Protein AF-G2GXQ7-F1 (afdb_monomer_lite)

Structure (mmCIF, N/CA/C/O backbone):
data_AF-G2GXQ7-F1
#
_entry.id   AF-G2GXQ7-F1
#
loop_
_atom_site.group_PDB
_atom_site.id
_atom_site.type_symbol
_atom_site.label_atom_id
_atom_site.label_alt_id
_atom_site.label_comp_id
_atom_site.label_asym_id
_atom_site.label_entity_id
_atom_site.label_seq_id
_atom_site.pdbx_PDB_ins_code
_atom_site.Cartn_x
_atom_site.Cartn_y
_atom_site.Cartn_z
_atom_site.occupancy
_atom_site.B_iso_or_equiv
_atom_site.auth_seq_id
_atom_site.auth_comp_id
_atom_site.auth_asym_id
_atom_site.auth_atom_id
_atom_site.pdbx_PDB_model_num
ATOM 1 N N . MET A 1 1 ? 20.363 9.177 -23.641 1.00 34.88 1 MET A N 1
ATOM 2 C CA . MET A 1 1 ? 19.001 8.606 -23.670 1.00 34.88 1 MET A CA 1
ATOM 3 C C . MET A 1 1 ? 19.037 7.354 -22.801 1.00 34.88 1 MET A C 1
ATOM 5 O O . MET A 1 1 ? 19.581 6.351 -23.237 1.00 34.88 1 MET A O 1
ATOM 9 N N . ALA A 1 2 ? 18.663 7.459 -21.521 1.00 39.91 2 ALA A N 1
ATOM 10 C CA . ALA A 1 2 ? 18.785 6.346 -20.575 1.00 39.91 2 ALA A CA 1
ATOM 11 C C . ALA A 1 2 ? 17.747 5.268 -20.914 1.00 39.91 2 ALA A C 1
ATOM 13 O O . ALA A 1 2 ? 16.563 5.570 -21.059 1.00 39.91 2 ALA A O 1
ATOM 14 N N . ALA A 1 3 ? 18.196 4.027 -21.085 1.00 41.50 3 ALA A N 1
ATOM 15 C CA . ALA A 1 3 ? 17.316 2.890 -21.295 1.00 41.50 3 ALA A CA 1
ATOM 16 C C . ALA A 1 3 ? 16.550 2.607 -19.993 1.00 41.50 3 ALA A C 1
ATOM 18 O O . ALA A 1 3 ? 17.129 2.121 -19.024 1.00 41.50 3 ALA A O 1
ATOM 19 N N . PHE A 1 4 ? 15.254 2.924 -19.963 1.00 52.00 4 PHE A N 1
ATOM 20 C CA . PHE A 1 4 ? 14.351 2.535 -18.880 1.00 52.00 4 PHE A CA 1
ATOM 21 C C . PHE A 1 4 ? 14.084 1.028 -18.960 1.00 52.00 4 PHE A C 1
ATOM 23 O O . PHE A 1 4 ? 13.076 0.586 -19.508 1.00 52.00 4 PHE A O 1
ATOM 30 N N . ASN A 1 5 ? 15.000 0.225 -18.425 1.00 53.06 5 ASN A N 1
ATOM 31 C CA . ASN A 1 5 ? 14.749 -1.188 -18.168 1.00 53.06 5 ASN A CA 1
ATOM 32 C C . ASN A 1 5 ? 13.869 -1.278 -16.912 1.00 53.06 5 ASN A C 1
ATOM 34 O O . ASN A 1 5 ? 14.374 -1.425 -15.802 1.00 53.06 5 ASN A O 1
ATOM 38 N N . HIS A 1 6 ? 12.551 -1.114 -17.064 1.00 58.22 6 HIS A N 1
ATOM 39 C CA . HIS A 1 6 ? 11.623 -1.315 -15.952 1.00 58.22 6 HIS A CA 1
ATOM 40 C C . HIS A 1 6 ? 11.593 -2.805 -15.594 1.00 58.22 6 HIS A C 1
ATOM 42 O O . HIS A 1 6 ? 10.844 -3.591 -16.176 1.00 58.22 6 HIS A O 1
ATOM 48 N N . SER A 1 7 ? 12.429 -3.209 -14.638 1.00 77.56 7 SER A N 1
ATOM 49 C CA . SER A 1 7 ? 12.345 -4.536 -14.037 1.00 77.56 7 SER A CA 1
ATOM 50 C C . SER A 1 7 ? 11.009 -4.665 -13.310 1.00 77.56 7 SER A C 1
ATOM 52 O O . SER A 1 7 ? 10.692 -3.845 -12.446 1.00 77.56 7 SER A O 1
ATOM 54 N N . LEU A 1 8 ? 10.233 -5.693 -13.654 1.00 90.31 8 LEU A N 1
ATOM 55 C CA . LEU A 1 8 ? 8.996 -6.004 -12.948 1.00 90.31 8 LEU A CA 1
ATOM 56 C C . LEU A 1 8 ? 9.298 -6.285 -11.474 1.00 90.31 8 LEU A C 1
ATOM 58 O O . LEU A 1 8 ? 10.201 -7.060 -11.151 1.00 90.31 8 LEU A O 1
ATOM 62 N N . ARG A 1 9 ? 8.518 -5.672 -10.587 1.00 93.75 9 ARG A N 1
ATOM 63 C CA . ARG A 1 9 ? 8.510 -5.975 -9.160 1.00 93.75 9 ARG A CA 1
ATOM 64 C C . ARG A 1 9 ? 7.224 -6.674 -8.767 1.00 93.75 9 ARG A C 1
ATOM 66 O O . ARG A 1 9 ? 6.128 -6.275 -9.168 1.00 93.75 9 ARG A O 1
ATOM 73 N N . THR A 1 10 ? 7.361 -7.633 -7.858 1.00 96.75 10 THR A N 1
ATOM 74 C CA . THR A 1 10 ? 6.208 -8.285 -7.248 1.00 96.75 10 THR A CA 1
ATOM 75 C C . THR A 1 10 ? 5.629 -7.402 -6.147 1.00 96.75 10 THR A C 1
ATOM 77 O O . THR A 1 10 ? 6.299 -7.087 -5.162 1.00 96.75 10 THR A O 1
ATOM 80 N N . VAL A 1 11 ? 4.348 -7.075 -6.256 1.00 97.50 11 VAL A N 1
ATOM 81 C CA . VAL A 1 11 ? 3.558 -6.431 -5.208 1.00 97.50 11 VAL A CA 1
ATOM 82 C C . VAL A 1 11 ? 2.593 -7.453 -4.621 1.00 97.50 11 VAL A C 1
ATOM 84 O O . VAL A 1 11 ? 1.753 -8.016 -5.324 1.00 97.50 11 VAL A O 1
ATOM 87 N N . ARG A 1 12 ? 2.722 -7.728 -3.321 1.00 98.31 12 ARG A N 1
ATOM 88 C CA . ARG A 1 12 ? 1.889 -8.696 -2.604 1.00 98.31 12 ARG A CA 1
ATOM 89 C C . ARG A 1 12 ? 0.881 -8.005 -1.699 1.00 98.31 12 ARG A C 1
ATOM 91 O O . ARG A 1 12 ? 1.252 -7.257 -0.794 1.00 98.31 12 ARG A O 1
ATOM 98 N N . LEU A 1 13 ? -0.390 -8.319 -1.918 1.00 98.06 13 LEU A N 1
ATOM 99 C CA . LEU A 1 13 ? -1.514 -7.863 -1.112 1.00 98.06 13 LEU A CA 1
ATOM 100 C C . LEU A 1 13 ? -1.934 -8.970 -0.143 1.00 98.06 13 LEU A C 1
ATOM 102 O O . LEU A 1 13 ? -2.273 -10.082 -0.554 1.00 98.06 13 LEU A O 1
ATOM 106 N N . TYR A 1 14 ? -1.929 -8.669 1.153 1.00 96.50 14 TYR A N 1
ATOM 107 C CA . TYR A 1 14 ? -2.222 -9.645 2.205 1.00 96.50 14 TYR A CA 1
ATOM 108 C C . TYR A 1 14 ? -3.631 -9.497 2.783 1.00 96.50 14 TYR A C 1
ATOM 110 O O . TYR A 1 14 ? -4.297 -8.469 2.640 1.00 96.50 14 TYR A O 1
ATOM 118 N N . GLY A 1 15 ? -4.086 -10.548 3.470 1.00 95.12 15 GLY A N 1
ATOM 119 C CA . GLY A 1 15 ? -5.361 -10.566 4.183 1.00 95.12 15 GLY A CA 1
ATOM 120 C C . GLY A 1 15 ? -6.536 -10.179 3.286 1.00 95.12 15 GLY A C 1
ATOM 121 O O . GLY A 1 15 ? -6.679 -10.684 2.171 1.00 95.12 15 GLY A O 1
ATOM 122 N N . LYS A 1 16 ? -7.361 -9.245 3.771 1.00 94.12 16 LYS A N 1
ATOM 123 C CA . LYS A 1 16 ? -8.545 -8.768 3.047 1.00 94.12 16 LYS A CA 1
ATOM 124 C C . LYS A 1 16 ? -8.206 -8.095 1.710 1.00 94.12 16 LYS A C 1
ATOM 126 O O . LYS A 1 16 ? -8.972 -8.260 0.769 1.00 94.12 16 LYS A O 1
ATOM 131 N N . LEU A 1 17 ? -7.060 -7.410 1.595 1.00 94.81 17 LEU A N 1
ATOM 132 C CA . LEU A 1 17 ? -6.634 -6.810 0.321 1.00 94.81 17 LEU A CA 1
ATOM 133 C C . LEU A 1 17 ? -6.405 -7.884 -0.745 1.00 94.81 17 LEU A C 1
ATOM 135 O O . LEU A 1 17 ? -6.926 -7.776 -1.847 1.00 94.81 17 LEU A O 1
ATOM 139 N N . GLY A 1 18 ? -5.677 -8.947 -0.398 1.00 96.25 18 GLY A N 1
ATOM 140 C CA . GLY A 1 18 ? -5.383 -10.031 -1.334 1.00 96.25 18 GLY A CA 1
ATOM 141 C C . GLY A 1 18 ? -6.612 -10.836 -1.760 1.00 96.25 18 GLY A C 1
ATOM 142 O O . GLY A 1 18 ? -6.623 -11.390 -2.854 1.00 96.25 18 GLY A O 1
ATOM 143 N N . HIS A 1 19 ? -7.644 -10.908 -0.912 1.00 96.88 19 HIS A N 1
ATOM 144 C CA . HIS A 1 19 ? -8.908 -11.563 -1.259 1.00 96.88 19 HIS A CA 1
ATOM 145 C C . HIS A 1 19 ? -9.757 -10.722 -2.220 1.00 96.88 19 HIS A C 1
ATOM 147 O O . HIS A 1 19 ? -10.342 -11.273 -3.144 1.00 96.88 19 HIS A O 1
ATOM 153 N N . LEU A 1 20 ? -9.803 -9.402 -2.016 1.00 96.19 20 LEU A N 1
ATOM 154 C CA . LEU A 1 20 ? -10.611 -8.497 -2.839 1.00 96.19 20 LEU A CA 1
ATOM 155 C C . LEU A 1 20 ? -9.960 -8.173 -4.184 1.00 96.19 20 LEU A C 1
ATOM 157 O O . LEU A 1 20 ? -10.657 -8.039 -5.182 1.00 96.19 20 LEU A O 1
ATOM 161 N N . PHE A 1 21 ? -8.636 -8.037 -4.205 1.00 97.31 21 PHE A N 1
ATOM 162 C CA . PHE A 1 21 ? -7.926 -7.441 -5.335 1.00 97.31 21 PHE A CA 1
ATOM 163 C C . PHE A 1 21 ? -6.864 -8.354 -5.950 1.00 97.31 21 PHE A C 1
ATOM 165 O O . PHE A 1 21 ? -6.081 -7.915 -6.782 1.00 97.31 21 PHE A O 1
ATOM 172 N N . GLY A 1 22 ? -6.802 -9.618 -5.530 1.00 97.50 22 GLY A N 1
ATOM 173 C CA . GLY A 1 22 ? -5.748 -10.546 -5.929 1.00 97.50 22 GLY A CA 1
ATOM 174 C C . GLY A 1 22 ? -4.477 -10.382 -5.093 1.00 97.50 22 GLY A C 1
ATOM 175 O O . GLY A 1 22 ? -4.090 -9.286 -4.690 1.00 97.50 22 GLY A O 1
ATOM 176 N N . ARG A 1 23 ? -3.822 -11.508 -4.795 1.00 97.56 23 ARG A N 1
ATOM 177 C CA . ARG A 1 23 ? -2.708 -11.560 -3.832 1.00 97.56 23 ARG A CA 1
ATOM 178 C C . ARG A 1 23 ? -1.373 -11.080 -4.386 1.00 97.56 23 ARG A C 1
ATOM 180 O O . ARG A 1 23 ? -0.536 -10.647 -3.601 1.00 97.56 23 ARG A O 1
ATOM 187 N N . VAL A 1 24 ? -1.139 -11.215 -5.686 1.00 97.81 24 VAL A N 1
ATOM 188 C CA . VAL A 1 24 ? 0.171 -10.992 -6.307 1.00 97.81 24 VAL A CA 1
ATOM 189 C C . VAL A 1 24 ? -0.018 -10.231 -7.610 1.00 97.81 24 VAL A C 1
ATOM 191 O O . VAL A 1 24 ? -0.781 -10.671 -8.463 1.00 97.81 24 VAL A O 1
ATOM 194 N N . HIS A 1 25 ? 0.706 -9.125 -7.754 1.00 97.56 25 HIS A N 1
ATOM 195 C CA . HIS A 1 25 ? 0.704 -8.261 -8.932 1.00 97.56 25 HIS A CA 1
ATOM 196 C C . HIS A 1 25 ? 2.141 -8.046 -9.389 1.00 97.56 25 HIS A C 1
ATOM 198 O O . HIS A 1 25 ? 2.999 -7.753 -8.561 1.00 97.56 25 HIS A O 1
ATOM 204 N N . GLN A 1 26 ? 2.419 -8.195 -10.680 1.00 96.38 26 GLN A N 1
ATOM 205 C CA . GLN A 1 26 ? 3.724 -7.863 -11.256 1.00 96.38 26 GLN A CA 1
ATOM 206 C C . GLN A 1 26 ? 3.622 -6.492 -11.910 1.00 96.38 26 GLN A C 1
ATOM 208 O O . GLN A 1 26 ? 2.890 -6.339 -12.886 1.00 96.38 26 GLN A O 1
ATOM 213 N N . LEU A 1 27 ? 4.313 -5.498 -11.355 1.00 94.50 27 LEU A N 1
ATOM 214 C CA . LEU A 1 27 ? 4.206 -4.107 -11.793 1.00 94.50 27 LEU A CA 1
ATOM 215 C C . LEU A 1 27 ? 5.577 -3.548 -12.172 1.00 94.50 27 LEU A C 1
ATOM 217 O O . LEU A 1 27 ? 6.575 -3.796 -11.499 1.00 94.50 27 LEU A O 1
ATOM 221 N N . ALA A 1 28 ? 5.607 -2.757 -13.240 1.00 93.06 28 ALA A N 1
ATOM 222 C CA . ALA A 1 28 ? 6.759 -1.956 -13.636 1.00 93.06 28 ALA A CA 1
ATOM 223 C C . ALA A 1 28 ? 6.811 -0.688 -12.768 1.00 93.06 28 ALA A C 1
ATOM 225 O O . ALA A 1 28 ? 6.302 0.356 -13.165 1.00 93.06 28 ALA A O 1
ATOM 226 N N . VAL A 1 29 ? 7.350 -0.807 -11.553 1.00 92.19 29 VAL A N 1
ATOM 227 C CA . VAL A 1 29 ? 7.417 0.277 -10.557 1.00 92.19 29 VAL A CA 1
ATOM 228 C C . VAL A 1 29 ? 8.749 0.256 -9.817 1.00 92.19 29 VAL A C 1
ATOM 230 O O . VAL A 1 29 ? 9.268 -0.813 -9.484 1.00 92.19 29 VAL A O 1
ATOM 233 N N . GLU A 1 30 ? 9.277 1.435 -9.506 1.00 91.12 30 GLU A N 1
ATOM 234 C CA . GLU A 1 30 ? 10.541 1.593 -8.784 1.00 91.12 30 GLU A CA 1
ATOM 235 C C . GLU A 1 30 ? 10.325 1.784 -7.280 1.00 91.12 30 GLU A C 1
ATOM 237 O O . GLU A 1 30 ? 11.198 1.444 -6.476 1.00 91.12 30 GLU A O 1
ATOM 242 N N . THR A 1 31 ? 9.159 2.295 -6.873 1.00 93.38 31 THR A N 1
ATOM 243 C CA . THR A 1 31 ? 8.876 2.629 -5.468 1.00 93.38 31 THR A CA 1
ATOM 244 C C . THR A 1 31 ? 7.522 2.099 -4.975 1.00 93.38 31 THR A C 1
ATOM 246 O O . THR A 1 31 ? 6.582 1.926 -5.756 1.00 93.38 31 THR A O 1
ATOM 249 N N . PRO A 1 32 ? 7.356 1.883 -3.655 1.00 95.19 32 PRO A N 1
ATOM 250 C CA . PRO A 1 32 ? 6.061 1.590 -3.039 1.00 95.19 32 PRO A CA 1
ATOM 251 C C . PRO A 1 32 ? 4.986 2.642 -3.331 1.00 95.19 32 PRO A C 1
ATOM 253 O O . PRO A 1 32 ? 3.823 2.285 -3.518 1.00 95.19 32 PRO A O 1
ATOM 256 N N . LYS A 1 33 ? 5.359 3.926 -3.419 1.00 94.56 33 LYS A N 1
ATOM 257 C CA . LYS A 1 33 ? 4.454 5.009 -3.834 1.00 94.56 33 LYS A CA 1
ATOM 258 C C . LYS A 1 33 ? 3.855 4.742 -5.217 1.00 94.56 33 LYS A C 1
ATOM 260 O O . LYS A 1 33 ? 2.638 4.819 -5.385 1.00 94.56 33 LYS A O 1
ATOM 265 N N . GLU A 1 34 ? 4.697 4.418 -6.194 1.00 94.19 34 GLU A N 1
ATOM 266 C CA . GLU A 1 34 ? 4.257 4.099 -7.555 1.00 94.19 34 GLU A CA 1
ATOM 267 C C . GLU A 1 34 ? 3.420 2.828 -7.596 1.00 94.19 34 GLU A C 1
ATOM 269 O O . GLU A 1 34 ? 2.402 2.803 -8.282 1.00 94.19 34 GLU A O 1
ATOM 274 N N . ALA A 1 35 ? 3.785 1.809 -6.813 1.00 95.56 35 ALA A N 1
ATOM 275 C CA . ALA A 1 35 ? 2.987 0.595 -6.680 1.00 95.56 35 ALA A CA 1
ATOM 276 C C . ALA A 1 35 ? 1.560 0.902 -6.208 1.00 95.56 35 ALA A C 1
ATOM 278 O O . ALA A 1 35 ? 0.602 0.424 -6.806 1.00 95.56 35 ALA A O 1
ATOM 279 N N . ILE A 1 36 ? 1.394 1.733 -5.175 1.00 96.75 36 ILE A N 1
ATOM 280 C CA . ILE A 1 36 ? 0.066 2.117 -4.668 1.00 96.75 36 ILE A CA 1
ATOM 281 C C . ILE A 1 36 ? -0.719 2.903 -5.724 1.00 96.75 36 ILE A C 1
ATOM 283 O O . ILE A 1 36 ? -1.912 2.646 -5.910 1.00 96.75 36 ILE A O 1
ATOM 287 N N . LYS A 1 37 ? -0.059 3.822 -6.440 1.00 95.31 37 LYS A N 1
ATOM 288 C CA . LYS A 1 37 ? -0.685 4.575 -7.535 1.00 95.31 37 LYS A CA 1
ATOM 289 C C . LYS A 1 37 ? -1.164 3.633 -8.638 1.00 95.31 37 LYS A C 1
ATOM 291 O O . LYS A 1 37 ? -2.320 3.701 -9.042 1.00 95.31 37 LYS A O 1
ATOM 296 N N . ALA A 1 38 ? -0.292 2.734 -9.089 1.00 95.81 38 ALA A N 1
ATOM 297 C CA . ALA A 1 38 ? -0.595 1.755 -10.122 1.00 95.81 38 ALA A CA 1
ATOM 298 C C . ALA A 1 38 ? -1.761 0.854 -9.697 1.00 95.81 38 ALA A C 1
ATOM 300 O O . ALA A 1 38 ? -2.731 0.744 -10.438 1.00 95.81 38 ALA A O 1
ATOM 301 N N . LEU A 1 39 ? -1.733 0.299 -8.481 1.00 97.50 39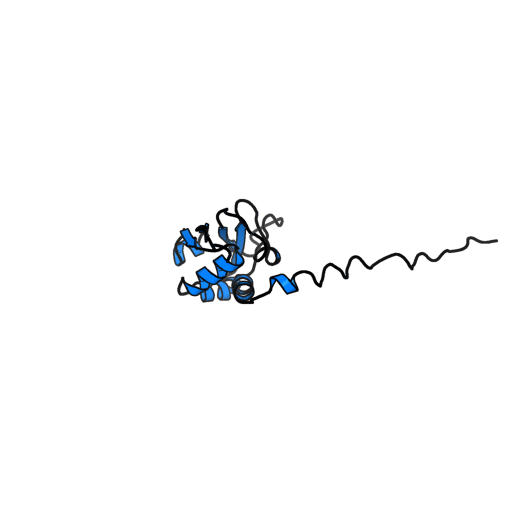 LEU A N 1
ATOM 302 C CA . LEU A 1 39 ? -2.834 -0.501 -7.932 1.00 97.50 39 LEU A CA 1
ATOM 303 C C . LEU A 1 39 ? -4.159 0.274 -7.905 1.00 97.50 39 LEU A C 1
ATOM 305 O O . LEU A 1 39 ? -5.188 -0.281 -8.271 1.00 97.50 39 LEU A O 1
ATOM 309 N N . SER A 1 40 ? -4.134 1.555 -7.528 1.00 96.50 40 SER A N 1
ATOM 310 C CA . SER A 1 40 ? -5.339 2.400 -7.481 1.00 96.50 40 SER A CA 1
ATOM 311 C C . SER A 1 40 ? -5.958 2.633 -8.860 1.00 96.50 40 SER A C 1
ATOM 313 O O . SER A 1 40 ? -7.168 2.796 -8.958 1.00 96.50 40 SER A O 1
ATOM 315 N N . VAL A 1 41 ? -5.145 2.617 -9.919 1.00 95.38 41 VAL A N 1
ATOM 316 C CA . VAL A 1 41 ? -5.603 2.802 -11.304 1.00 95.38 41 VAL A CA 1
ATOM 317 C C . VAL A 1 41 ? -6.029 1.479 -11.945 1.00 95.38 41 VAL A C 1
ATOM 319 O O . VAL A 1 41 ? -7.042 1.435 -12.637 1.00 95.38 41 VAL A O 1
ATOM 322 N N . ILE A 1 42 ? -5.266 0.402 -11.740 1.00 95.81 42 ILE A N 1
ATOM 323 C CA . ILE A 1 42 ? -5.481 -0.872 -12.447 1.00 95.81 42 ILE A CA 1
ATOM 324 C C . ILE A 1 42 ? -6.526 -1.768 -11.770 1.00 95.81 42 ILE A C 1
ATOM 326 O O . ILE A 1 42 ? -7.074 -2.650 -12.428 1.00 95.81 42 ILE A O 1
ATOM 330 N N . LEU A 1 43 ? -6.788 -1.586 -10.469 1.00 96.81 43 LEU A N 1
ATOM 331 C CA . LEU A 1 43 ? -7.708 -2.422 -9.696 1.00 96.81 43 LEU A CA 1
ATOM 332 C C . LEU A 1 43 ? -8.984 -1.640 -9.357 1.00 96.81 43 LEU A C 1
ATOM 334 O O . LEU A 1 43 ? -8.966 -0.787 -8.462 1.00 96.81 43 LEU A O 1
ATOM 338 N N . PRO A 1 44 ? -10.119 -1.950 -10.007 1.00 96.94 44 PRO A N 1
ATOM 339 C CA . PRO A 1 44 ? -11.394 -1.320 -9.693 1.00 96.94 44 PRO A CA 1
ATOM 340 C C . PRO A 1 44 ? -11.751 -1.496 -8.212 1.00 96.94 44 PRO A C 1
ATOM 342 O O . PRO A 1 44 ? -11.662 -2.596 -7.667 1.00 96.94 44 PRO A O 1
ATOM 345 N N . GLY A 1 45 ? -12.164 -0.420 -7.540 1.00 96.38 45 GLY A N 1
ATOM 346 C CA . GLY A 1 45 ? -12.560 -0.474 -6.130 1.00 96.38 45 GLY A CA 1
ATOM 347 C C . GLY A 1 45 ? -11.409 -0.344 -5.125 1.00 96.38 45 GLY A C 1
ATOM 348 O O . GLY A 1 45 ? -11.678 -0.148 -3.936 1.00 96.38 45 GLY A O 1
ATOM 349 N N . PHE A 1 46 ? -10.145 -0.445 -5.556 1.00 97.50 46 PHE A N 1
ATOM 350 C CA . PHE A 1 46 ? -8.996 -0.394 -4.645 1.00 97.50 46 PHE A CA 1
ATOM 351 C C . PHE A 1 46 ? -8.892 0.963 -3.951 1.00 97.50 46 PHE A C 1
ATOM 353 O O . PHE A 1 46 ? -8.819 1.027 -2.724 1.00 97.50 46 PHE A O 1
ATOM 360 N N . GLU A 1 47 ? -8.960 2.048 -4.721 1.00 96.12 47 GLU A N 1
ATOM 361 C CA . GLU A 1 47 ? -8.907 3.408 -4.189 1.00 96.12 47 GLU A CA 1
ATOM 362 C C . GLU A 1 47 ? -10.027 3.655 -3.168 1.00 96.12 47 GLU A C 1
ATOM 364 O O . GLU A 1 47 ? -9.768 4.062 -2.033 1.00 96.12 47 GLU A O 1
ATOM 369 N N . GLN A 1 48 ? -11.271 3.321 -3.526 1.00 96.06 48 GLN A N 1
ATOM 370 C CA . GLN A 1 48 ? -12.427 3.513 -2.648 1.00 96.06 48 GLN A CA 1
ATOM 371 C C . GLN A 1 48 ? -12.304 2.675 -1.371 1.00 96.06 48 GLN A C 1
ATOM 373 O O . GLN A 1 48 ? -12.637 3.146 -0.280 1.00 96.06 48 GLN A O 1
ATOM 378 N N . PHE A 1 49 ? -11.789 1.447 -1.474 1.00 96.75 49 PHE A N 1
ATOM 379 C CA . PHE A 1 49 ? -11.524 0.607 -0.311 1.00 96.75 49 PHE A CA 1
ATOM 380 C C . PHE A 1 49 ? -10.496 1.242 0.629 1.00 96.75 49 PHE A C 1
ATOM 382 O O . PHE A 1 49 ? -10.721 1.265 1.841 1.00 96.75 49 PHE A O 1
ATOM 389 N N . MET A 1 50 ? -9.397 1.768 0.085 1.00 96.62 50 MET A N 1
ATOM 390 C CA . MET A 1 50 ? -8.346 2.428 0.861 1.00 96.62 50 MET A CA 1
ATOM 391 C C . MET A 1 50 ? -8.861 3.705 1.538 1.00 96.62 50 MET A C 1
ATOM 393 O O . MET A 1 50 ? -8.570 3.931 2.712 1.00 96.62 50 MET A O 1
ATOM 397 N N . LEU A 1 51 ? -9.675 4.505 0.843 1.00 95.44 51 LEU A N 1
ATOM 398 C CA . LEU A 1 51 ? -10.296 5.715 1.395 1.00 95.44 51 LEU A CA 1
ATOM 399 C C . LEU A 1 51 ? -11.256 5.399 2.554 1.00 95.44 51 LEU A C 1
ATOM 401 O O . LEU A 1 51 ? -11.271 6.102 3.561 1.00 95.44 51 LEU A O 1
ATOM 405 N N . GLN A 1 52 ? -12.023 4.313 2.449 1.00 95.56 52 GLN A N 1
ATOM 406 C CA . GLN A 1 52 ? -12.997 3.898 3.468 1.00 95.56 52 GLN A CA 1
ATOM 407 C C . GLN A 1 52 ? -12.420 2.971 4.549 1.00 95.56 52 GLN A C 1
ATOM 409 O O . GLN A 1 52 ? -13.154 2.512 5.425 1.00 95.56 52 GLN A O 1
ATOM 414 N N . SER A 1 53 ? -11.137 2.614 4.488 1.00 93.25 53 SER A N 1
ATOM 415 C CA . SER A 1 53 ? -10.577 1.586 5.372 1.00 93.25 53 SER A CA 1
ATOM 416 C C . SER A 1 53 ? -10.582 2.021 6.839 1.00 93.25 53 SER A C 1
ATOM 418 O O . SER A 1 53 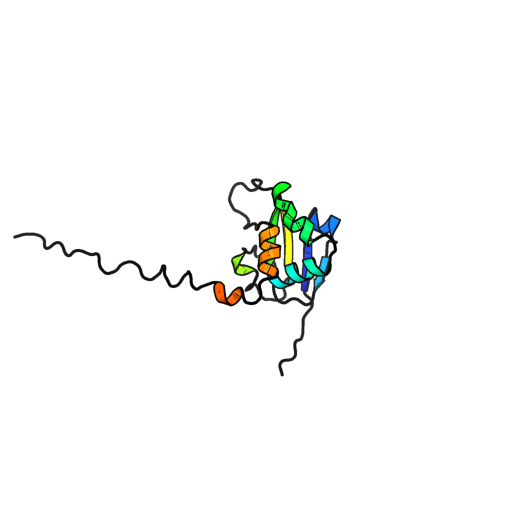? -10.795 1.201 7.732 1.00 93.25 53 SER A O 1
ATOM 420 N N . GLN A 1 54 ? -10.376 3.316 7.091 1.00 90.75 54 GLN A N 1
ATOM 421 C CA . GLN A 1 54 ? -10.222 3.856 8.437 1.00 90.75 54 GLN A CA 1
ATOM 422 C C . GLN A 1 54 ? -11.513 3.739 9.251 1.00 90.75 54 GLN A C 1
ATOM 424 O O . GLN A 1 54 ? -11.462 3.312 10.401 1.00 90.75 54 GLN A O 1
ATOM 429 N N . SER A 1 55 ? -12.672 4.035 8.650 1.00 91.25 55 SER A N 1
ATOM 430 C CA . SER A 1 55 ? -13.976 3.865 9.312 1.00 91.25 55 SER A CA 1
ATOM 431 C C . SER A 1 55 ? -14.294 2.397 9.612 1.00 91.25 55 SER A C 1
ATOM 433 O O . SER A 1 55 ? -15.084 2.102 10.502 1.00 91.25 55 SER A O 1
ATOM 435 N N . LYS A 1 56 ? -13.630 1.466 8.916 1.00 91.69 56 LYS A N 1
ATOM 436 C CA . LYS A 1 56 ? -13.690 0.015 9.153 1.00 91.69 56 LYS A CA 1
ATOM 437 C C . LYS A 1 56 ? -12.613 -0.470 10.133 1.00 91.69 56 LYS A C 1
ATOM 439 O O . LYS A 1 56 ? -12.403 -1.675 10.252 1.00 91.69 56 LYS A O 1
ATOM 444 N N . GLY A 1 57 ? -11.905 0.442 10.801 1.00 91.50 57 GLY A N 1
ATOM 445 C CA . GLY A 1 57 ? -10.870 0.106 11.775 1.00 91.50 57 GLY A CA 1
ATOM 446 C C . GLY A 1 57 ? -9.569 -0.409 11.156 1.00 91.50 57 GLY A C 1
ATOM 447 O O . GLY A 1 57 ? -8.837 -1.131 11.830 1.00 91.50 57 GLY A O 1
ATOM 448 N N . LEU A 1 58 ? -9.280 -0.091 9.886 1.00 93.12 58 LEU A N 1
ATOM 449 C CA . LEU A 1 58 ? -8.112 -0.603 9.161 1.00 93.12 58 LEU A CA 1
ATOM 450 C C . LEU A 1 58 ? -7.105 0.496 8.798 1.00 93.12 58 LEU A C 1
ATOM 452 O O . LEU A 1 58 ? -7.432 1.467 8.106 1.00 93.12 58 LEU A O 1
ATOM 456 N N . THR A 1 59 ? -5.852 0.265 9.183 1.00 94.12 59 THR A N 1
ATOM 457 C CA . THR A 1 59 ? -4.646 0.892 8.620 1.00 94.12 59 THR A CA 1
ATOM 458 C C . THR A 1 59 ? -3.854 -0.144 7.826 1.00 94.12 59 THR A C 1
ATOM 460 O O . THR A 1 59 ? -4.257 -1.304 7.720 1.00 94.12 59 THR A O 1
ATOM 463 N N . PHE A 1 60 ? -2.730 0.253 7.235 1.00 95.31 60 PHE A N 1
ATOM 464 C CA . PHE A 1 60 ? -1.918 -0.639 6.417 1.00 95.31 60 PHE A CA 1
ATOM 465 C C . PHE A 1 60 ? -0.449 -0.546 6.786 1.00 95.31 60 PHE A C 1
ATOM 467 O O . PHE A 1 60 ? 0.090 0.545 6.943 1.00 95.31 60 PHE A O 1
ATOM 474 N N . ALA A 1 61 ? 0.205 -1.695 6.901 1.00 95.00 61 ALA A N 1
ATOM 475 C CA . ALA A 1 61 ? 1.656 -1.770 6.951 1.00 95.00 61 ALA A CA 1
ATOM 476 C C . ALA A 1 61 ? 2.180 -1.998 5.530 1.00 95.00 61 ALA A C 1
ATOM 478 O O . ALA A 1 61 ? 1.726 -2.918 4.840 1.00 95.00 61 ALA A O 1
ATOM 479 N N . VAL A 1 62 ? 3.122 -1.156 5.112 1.00 96.44 62 VAL A N 1
ATOM 480 C CA . VAL A 1 62 ? 3.824 -1.277 3.833 1.00 96.44 62 VAL A CA 1
ATOM 481 C C . VAL A 1 62 ? 5.243 -1.747 4.116 1.00 96.44 62 VAL A C 1
ATOM 483 O O . VAL A 1 62 ? 5.867 -1.318 5.088 1.00 96.44 62 VAL A O 1
ATOM 486 N N . PHE A 1 63 ? 5.742 -2.655 3.287 1.00 95.75 63 PHE A N 1
ATOM 487 C CA . PHE A 1 63 ? 7.105 -3.151 3.378 1.00 95.75 63 PHE A CA 1
ATOM 488 C C . PHE A 1 63 ? 7.780 -3.103 2.016 1.00 95.75 63 PHE A C 1
ATOM 490 O O . PHE A 1 63 ? 7.159 -3.433 1.002 1.00 95.75 63 PHE A O 1
ATOM 497 N N . ASN A 1 64 ? 9.062 -2.755 2.019 1.00 95.00 64 ASN A N 1
ATOM 498 C CA . ASN A 1 64 ? 9.967 -2.951 0.894 1.00 95.00 64 ASN A CA 1
ATOM 499 C C . ASN A 1 64 ? 10.935 -4.072 1.283 1.00 95.00 64 ASN A C 1
ATOM 501 O O . ASN A 1 64 ? 11.823 -3.875 2.117 1.00 95.00 64 ASN A O 1
ATOM 505 N N . GLY A 1 65 ? 10.709 -5.282 0.769 1.00 92.88 65 GLY A N 1
ATOM 506 C CA . GLY A 1 65 ? 11.401 -6.452 1.292 1.00 92.88 65 GLY A CA 1
ATOM 507 C C . GLY A 1 65 ? 11.013 -6.746 2.742 1.00 92.88 65 GLY A C 1
ATOM 508 O O . GLY A 1 65 ? 9.828 -6.813 3.080 1.00 92.88 65 GLY A O 1
ATOM 509 N N . ALA A 1 66 ? 12.009 -6.966 3.601 1.00 91.38 66 ALA A N 1
ATOM 510 C CA . ALA A 1 66 ? 11.808 -7.203 5.035 1.00 91.38 66 ALA A CA 1
ATOM 511 C C . ALA A 1 66 ? 11.560 -5.916 5.845 1.00 91.38 66 ALA A C 1
ATOM 513 O O . ALA A 1 66 ? 11.089 -5.990 6.979 1.00 91.38 66 ALA A O 1
ATOM 514 N N . ASN A 1 67 ? 11.846 -4.747 5.268 1.00 92.00 67 ASN A N 1
ATOM 515 C CA . ASN A 1 67 ? 11.781 -3.479 5.981 1.00 92.00 67 ASN A CA 1
ATOM 516 C C . ASN A 1 67 ? 10.360 -2.934 5.961 1.00 92.00 67 ASN A C 1
ATOM 518 O O . ASN A 1 67 ? 9.780 -2.735 4.892 1.00 92.00 67 ASN A O 1
ATOM 522 N N . ASN A 1 68 ? 9.807 -2.683 7.142 1.00 93.56 68 ASN A N 1
ATOM 523 C CA . ASN A 1 68 ? 8.570 -1.935 7.282 1.00 93.56 68 ASN A CA 1
ATOM 524 C C . ASN A 1 68 ? 8.868 -0.443 7.142 1.00 93.56 68 ASN A C 1
ATOM 526 O O . ASN A 1 68 ? 9.772 0.049 7.808 1.00 93.56 68 ASN A O 1
ATOM 530 N N . ILE A 1 69 ? 8.115 0.240 6.284 1.00 93.62 69 ILE A N 1
ATOM 531 C CA . ILE A 1 69 ? 8.385 1.631 5.917 1.00 93.62 69 ILE A CA 1
ATOM 532 C C . ILE A 1 69 ? 7.212 2.547 6.253 1.00 93.62 69 ILE A C 1
ATOM 534 O O . ILE A 1 69 ? 6.041 2.142 6.203 1.00 93.62 69 ILE A O 1
ATOM 538 N N . GLY A 1 70 ? 7.547 3.796 6.556 1.00 91.00 70 GLY A N 1
ATOM 539 C CA . GLY A 1 70 ? 6.595 4.850 6.872 1.00 91.00 70 GLY A CA 1
ATOM 540 C C . GLY A 1 70 ? 6.122 5.617 5.646 1.00 91.00 70 GLY A C 1
ATOM 541 O O . GLY A 1 70 ? 6.552 5.380 4.517 1.00 91.00 70 GLY A O 1
ATOM 542 N N . LYS A 1 71 ? 5.225 6.581 5.878 1.00 89.00 71 LYS A N 1
ATOM 543 C CA . LYS A 1 71 ? 4.680 7.463 4.833 1.00 89.00 71 LYS A CA 1
ATOM 544 C C . LYS A 1 71 ? 5.790 8.202 4.078 1.00 89.00 71 LYS A C 1
ATOM 546 O O . LYS A 1 71 ? 5.736 8.288 2.854 1.00 89.00 71 LYS A O 1
ATOM 551 N N . ASP A 1 72 ? 6.776 8.712 4.807 1.00 86.94 72 ASP A N 1
ATOM 552 C CA . ASP A 1 72 ? 7.819 9.585 4.259 1.00 86.94 72 ASP A CA 1
ATOM 553 C C . ASP A 1 72 ? 8.857 8.806 3.433 1.00 86.94 72 ASP A C 1
ATOM 555 O O . ASP A 1 72 ? 9.542 9.364 2.580 1.00 86.94 72 ASP A O 1
ATOM 559 N N . GLU A 1 73 ? 8.908 7.486 3.611 1.00 88.81 73 GLU A N 1
ATOM 560 C CA . GLU A 1 73 ? 9.819 6.589 2.901 1.00 88.81 73 GLU A CA 1
ATOM 561 C C . GLU A 1 73 ? 9.218 6.018 1.609 1.00 88.81 73 GLU A C 1
ATOM 563 O O . GLU A 1 73 ? 9.956 5.527 0.754 1.00 88.81 73 GLU A O 1
ATOM 568 N N . LEU A 1 74 ? 7.895 6.101 1.411 1.00 89.75 74 LEU A N 1
ATOM 569 C CA . LEU A 1 74 ? 7.201 5.503 0.256 1.00 89.75 74 LEU A CA 1
ATOM 570 C C . LEU A 1 74 ? 7.776 5.943 -1.096 1.00 89.75 74 LEU A C 1
ATOM 572 O O . LEU A 1 74 ? 7.744 5.174 -2.056 1.00 89.75 74 LEU A O 1
ATOM 576 N N . ALA A 1 75 ? 8.253 7.186 -1.165 1.00 88.31 75 ALA A N 1
ATOM 577 C CA . ALA A 1 75 ? 8.819 7.814 -2.353 1.00 88.31 75 ALA A CA 1
ATOM 578 C C . ALA A 1 75 ? 10.315 7.533 -2.561 1.00 88.31 75 ALA A C 1
ATOM 580 O O . ALA A 1 75 ? 10.804 7.699 -3.675 1.00 88.31 75 ALA A O 1
ATOM 581 N N . SER A 1 76 ? 11.028 7.146 -1.503 1.00 85.38 76 SER A N 1
ATOM 582 C CA . SER A 1 76 ? 12.492 7.022 -1.491 1.00 85.38 76 SER A CA 1
ATOM 583 C C . SER A 1 76 ? 12.960 5.573 -1.315 1.00 85.38 76 SER A C 1
ATOM 585 O O . SER A 1 76 ? 14.150 5.285 -1.419 1.00 85.38 76 SER A O 1
ATOM 587 N N . ALA A 1 77 ? 12.036 4.642 -1.064 1.00 86.31 77 ALA A N 1
ATOM 588 C CA . ALA A 1 77 ? 12.300 3.214 -0.923 1.00 86.31 77 ALA A CA 1
ATOM 589 C C . ALA A 1 77 ? 12.470 2.518 -2.292 1.00 86.31 77 ALA A C 1
ATOM 591 O O . ALA A 1 77 ? 11.613 1.747 -2.735 1.00 86.31 77 ALA A O 1
ATOM 592 N N . TYR A 1 78 ? 13.595 2.786 -2.956 1.00 87.44 78 TYR A N 1
ATOM 593 C CA . TYR A 1 78 ? 14.009 2.126 -4.202 1.00 87.44 78 TYR A CA 1
ATOM 594 C C . TYR A 1 78 ? 14.516 0.683 -3.969 1.00 87.44 78 TYR A C 1
ATOM 596 O O . TYR A 1 78 ? 14.530 0.178 -2.843 1.00 87.44 78 TYR A O 1
ATOM 604 N N . GLY A 1 79 ? 14.917 -0.007 -5.047 1.00 84.50 79 GLY A N 1
ATOM 605 C CA . GLY A 1 79 ? 15.421 -1.391 -5.019 1.00 84.50 79 GLY A CA 1
ATOM 606 C C . GLY A 1 79 ? 14.783 -2.351 -6.036 1.00 84.50 79 GLY A C 1
ATOM 607 O O . GLY A 1 79 ? 14.196 -1.943 -7.038 1.00 84.50 79 GLY A O 1
ATOM 608 N N . SER A 1 80 ? 14.876 -3.649 -5.759 1.00 85.06 80 SER A N 1
ATOM 609 C CA . SER A 1 80 ? 14.293 -4.732 -6.572 1.00 85.06 80 SER A CA 1
ATOM 610 C C . SER A 1 80 ? 13.475 -5.728 -5.746 1.00 85.06 80 SER A C 1
ATOM 612 O O . SER A 1 80 ? 12.952 -6.700 -6.281 1.00 85.06 80 SER A O 1
ATOM 614 N N . GLN A 1 81 ? 13.367 -5.500 -4.433 1.00 92.56 81 GLN A N 1
ATOM 615 C CA . GLN A 1 81 ? 12.651 -6.403 -3.544 1.00 92.56 81 GLN A CA 1
ATOM 616 C C . GLN A 1 81 ? 11.137 -6.263 -3.693 1.00 92.56 81 GLN A C 1
ATOM 618 O O . GLN A 1 81 ? 10.604 -5.222 -4.093 1.00 92.56 81 GLN A O 1
ATOM 623 N N . ASP A 1 82 ? 10.452 -7.334 -3.304 1.00 95.31 82 ASP A N 1
ATOM 624 C CA . ASP A 1 82 ? 9.002 -7.394 -3.335 1.00 95.31 82 ASP A CA 1
ATOM 625 C C . ASP A 1 82 ? 8.387 -6.372 -2.372 1.00 95.31 82 ASP A C 1
ATOM 627 O O . ASP A 1 82 ? 8.791 -6.249 -1.209 1.00 95.31 82 ASP A O 1
ATOM 631 N N . ILE A 1 83 ? 7.353 -5.686 -2.846 1.00 97.06 83 ILE A N 1
ATOM 632 C CA . ILE A 1 83 ? 6.574 -4.739 -2.051 1.00 97.06 83 ILE A CA 1
ATOM 633 C C . ILE A 1 83 ? 5.430 -5.511 -1.401 1.00 97.06 83 ILE A C 1
ATOM 635 O O . ILE A 1 83 ? 4.736 -6.283 -2.064 1.00 97.06 83 ILE A O 1
ATOM 639 N N . ARG A 1 84 ? 5.210 -5.328 -0.101 1.00 97.69 84 ARG A N 1
ATOM 640 C CA . ARG A 1 84 ? 4.146 -6.028 0.637 1.00 97.69 84 ARG A CA 1
ATOM 641 C C . ARG A 1 84 ? 3.224 -5.016 1.292 1.00 97.69 84 ARG A C 1
ATOM 643 O O . ARG A 1 84 ? 3.698 -4.102 1.960 1.00 97.69 84 ARG A O 1
ATOM 650 N N . ILE A 1 85 ? 1.918 -5.193 1.125 1.00 97.38 85 ILE A N 1
ATOM 651 C CA . ILE A 1 85 ? 0.896 -4.333 1.728 1.00 97.38 85 ILE A CA 1
ATOM 652 C C . ILE A 1 85 ? -0.069 -5.218 2.508 1.00 97.38 85 ILE A C 1
ATOM 654 O O . ILE A 1 85 ? -0.720 -6.104 1.944 1.00 97.38 85 ILE A O 1
ATOM 658 N N . ALA A 1 86 ? -0.154 -4.988 3.815 1.00 95.44 86 ALA A N 1
ATOM 659 C CA . ALA A 1 86 ? -0.984 -5.779 4.712 1.00 95.44 86 ALA A CA 1
ATOM 660 C C . ALA A 1 86 ? -1.957 -4.890 5.500 1.00 95.44 86 ALA A C 1
ATOM 662 O O . ALA A 1 86 ? -1.516 -3.901 6.093 1.00 95.44 86 ALA A O 1
ATOM 663 N N . PRO A 1 87 ? -3.260 -5.232 5.547 1.00 94.25 87 PRO A N 1
ATOM 664 C CA . PRO A 1 87 ? -4.204 -4.559 6.424 1.00 94.25 87 PRO A CA 1
ATOM 665 C C . PRO A 1 87 ? -3.880 -4.875 7.886 1.00 94.25 87 PRO A C 1
ATOM 667 O O . PRO A 1 87 ? -3.550 -6.007 8.240 1.00 94.25 87 PRO A O 1
ATOM 670 N N . VAL A 1 88 ? -3.999 -3.864 8.734 1.00 92.75 88 VAL A N 1
ATOM 671 C CA . VAL A 1 88 ? -3.736 -3.917 10.168 1.00 92.75 88 VAL A CA 1
ATOM 672 C C . VAL A 1 88 ? -4.927 -3.311 10.895 1.00 92.75 88 VAL A C 1
ATOM 674 O O . VAL A 1 88 ? -5.401 -2.237 10.534 1.00 92.75 88 VAL A O 1
ATOM 677 N N . ILE A 1 89 ? -5.403 -3.990 11.935 1.00 90.81 89 ILE A N 1
ATOM 678 C CA . ILE A 1 89 ? -6.492 -3.482 12.769 1.00 90.81 89 ILE A CA 1
ATOM 679 C C . ILE A 1 89 ? -5.956 -2.333 13.637 1.00 90.81 89 ILE A C 1
ATOM 681 O O . ILE A 1 89 ? -4.919 -2.471 14.293 1.00 90.81 89 ILE A O 1
ATOM 685 N N . ILE A 1 90 ? -6.652 -1.200 13.661 1.00 86.12 90 ILE A N 1
ATOM 686 C CA . ILE A 1 90 ? -6.299 -0.052 14.506 1.00 86.12 90 ILE A CA 1
ATOM 687 C C . ILE A 1 90 ? -6.272 -0.490 15.978 1.00 86.12 90 ILE A C 1
ATOM 689 O O . ILE A 1 90 ? -7.149 -1.212 16.439 1.00 86.12 90 ILE A O 1
ATOM 693 N N . GLY A 1 91 ? -5.229 -0.097 16.713 1.00 75.94 91 GLY A N 1
ATOM 694 C CA . GLY A 1 91 ? -5.069 -0.444 18.132 1.00 75.94 91 GLY A CA 1
ATOM 695 C C . GLY A 1 91 ? -4.670 -1.899 18.416 1.00 75.94 91 GLY A C 1
ATOM 696 O O . GLY A 1 91 ? -4.346 -2.225 19.553 1.00 75.94 91 GLY A O 1
ATOM 697 N N . SER A 1 92 ? -4.605 -2.773 17.404 1.00 71.38 92 SER A N 1
ATOM 698 C CA . SER A 1 92 ? -4.245 -4.194 17.586 1.00 71.38 92 SER A CA 1
ATOM 699 C C . SER A 1 92 ? -2.774 -4.450 17.927 1.00 71.38 92 SER A C 1
ATOM 701 O O . SER A 1 92 ? -2.381 -5.589 18.166 1.00 71.38 92 SER A O 1
ATOM 703 N N . LYS A 1 93 ? -1.940 -3.407 17.963 1.00 64.44 93 LYS A N 1
ATOM 704 C CA . LYS A 1 93 ? -0.497 -3.525 18.182 1.00 64.44 93 LYS A CA 1
ATOM 705 C C . LYS A 1 93 ? -0.106 -2.844 19.489 1.00 64.44 93 LYS A C 1
ATOM 707 O O . LYS A 1 93 ? 0.129 -1.640 19.528 1.00 64.44 93 LYS A O 1
ATOM 712 N N . ARG A 1 94 ? -0.001 -3.637 20.559 1.00 51.00 94 ARG A N 1
ATOM 713 C CA . ARG A 1 94 ? 0.693 -3.244 21.794 1.00 51.00 94 ARG A CA 1
ATOM 714 C C . ARG A 1 94 ? 2.198 -3.194 21.489 1.00 51.00 94 ARG A C 1
ATOM 716 O O . ARG A 1 94 ? 2.801 -4.242 21.306 1.00 51.00 94 ARG A O 1
ATOM 723 N N . GLY A 1 95 ? 2.786 -1.998 21.376 1.00 58.41 95 GLY A N 1
ATOM 724 C CA . GLY A 1 95 ? 4.251 -1.825 21.377 1.00 58.41 95 GLY A CA 1
ATOM 725 C C . GLY A 1 95 ? 4.934 -1.322 20.096 1.00 58.41 95 GLY A C 1
ATOM 726 O O . GLY A 1 95 ? 6.146 -1.436 20.002 1.00 58.41 95 GLY A O 1
ATOM 727 N N . GLY A 1 96 ? 4.218 -0.774 19.105 1.00 62.59 96 GLY A N 1
ATOM 728 C CA . GLY A 1 96 ? 4.868 -0.027 18.007 1.00 62.59 96 GLY A CA 1
ATOM 729 C C . GLY A 1 96 ? 5.700 -0.852 17.009 1.00 62.59 96 GLY A C 1
ATOM 730 O O . GLY A 1 96 ? 6.447 -0.278 16.228 1.00 62.59 96 GLY A O 1
ATOM 731 N N . LEU A 1 97 ? 5.545 -2.181 16.988 1.00 71.56 97 LEU A N 1
ATOM 732 C CA . LEU A 1 97 ? 6.356 -3.108 16.177 1.00 71.56 97 LEU A CA 1
ATOM 733 C C . LEU A 1 97 ? 6.322 -2.845 14.657 1.00 71.56 97 LEU A C 1
ATOM 735 O O . LEU A 1 97 ? 7.208 -3.281 13.932 1.00 71.56 97 LEU A O 1
ATOM 739 N N . PHE A 1 98 ? 5.294 -2.152 14.165 1.00 77.44 98 PHE A N 1
ATOM 740 C CA . PHE A 1 98 ? 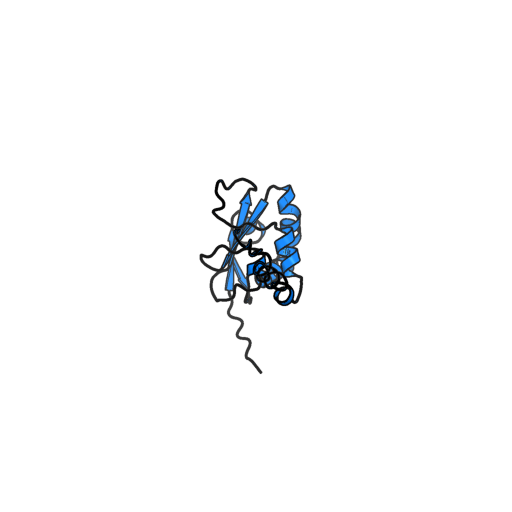5.182 -1.777 12.760 1.00 77.44 98 PHE A CA 1
ATOM 741 C C . PHE A 1 98 ? 4.609 -0.368 12.631 1.00 77.44 98 PHE A C 1
ATOM 743 O O . PHE A 1 98 ? 3.562 -0.065 13.209 1.00 77.44 98 PHE A O 1
ATOM 750 N N . GLN A 1 99 ? 5.235 0.435 11.784 1.00 85.00 99 GLN A N 1
ATOM 751 C CA . GLN A 1 99 ? 4.667 1.633 11.199 1.00 85.00 99 GLN A CA 1
ATOM 752 C C . GLN A 1 99 ? 3.472 1.255 10.312 1.00 85.00 99 GLN A C 1
ATOM 754 O O . GLN A 1 99 ? 3.537 0.377 9.442 1.00 85.00 99 GLN A O 1
ATOM 759 N N . THR A 1 100 ? 2.340 1.908 10.572 1.00 91.75 100 THR A N 1
ATOM 760 C CA . THR A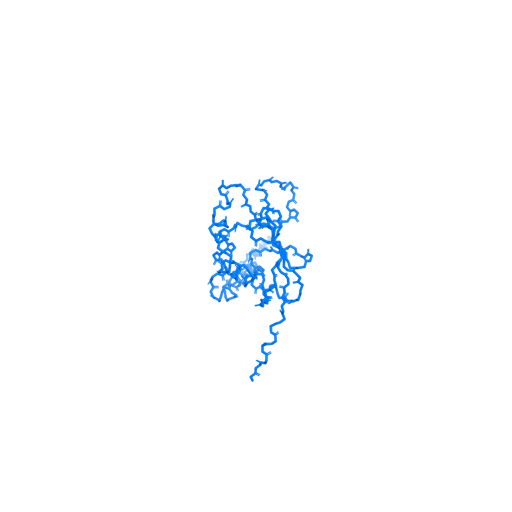 1 100 ? 1.114 1.746 9.787 1.00 91.75 100 THR A CA 1
ATOM 761 C C . THR A 1 100 ? 0.632 3.088 9.280 1.00 91.75 100 THR A C 1
ATOM 763 O O . THR A 1 100 ? 0.712 4.086 9.991 1.00 91.75 100 THR A O 1
ATOM 766 N N . ILE A 1 101 ? 0.077 3.091 8.078 1.00 92.25 101 ILE A N 1
ATOM 767 C CA . ILE A 1 101 ? -0.346 4.283 7.358 1.00 92.25 101 ILE A CA 1
ATOM 768 C C . ILE A 1 101 ? -1.843 4.143 7.067 1.00 92.25 101 ILE A C 1
ATOM 770 O O . ILE A 1 101 ? -2.339 3.057 6.757 1.00 92.25 101 ILE A O 1
ATOM 774 N N . ILE A 1 102 ? -2.586 5.239 7.199 1.00 93.56 102 ILE A N 1
ATOM 775 C CA . ILE A 1 102 ? -4.009 5.287 6.844 1.00 93.56 102 ILE A CA 1
ATOM 776 C C . ILE A 1 102 ? -4.153 5.087 5.328 1.00 93.56 102 ILE A C 1
ATOM 778 O O .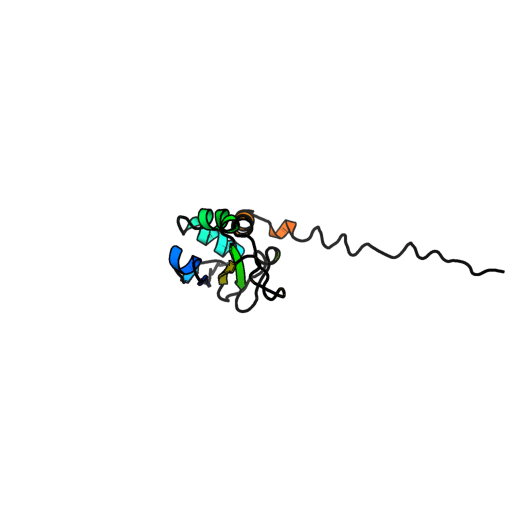 ILE A 1 102 ? -3.389 5.661 4.552 1.00 93.56 102 ILE A O 1
ATOM 782 N N . GLY A 1 103 ? -5.147 4.307 4.892 1.00 93.44 103 GLY A N 1
ATOM 783 C CA . GLY A 1 103 ? -5.356 4.007 3.471 1.00 93.44 103 GLY A CA 1
ATOM 784 C C . GLY A 1 103 ? -5.553 5.249 2.605 1.00 93.44 103 GLY A C 1
ATOM 785 O O . GLY A 1 103 ? -4.905 5.386 1.571 1.00 93.44 103 GLY A O 1
ATOM 786 N N . ALA A 1 104 ? -6.357 6.203 3.075 1.00 93.81 104 ALA A N 1
ATOM 787 C CA . ALA A 1 104 ? -6.541 7.486 2.402 1.00 93.81 104 ALA A CA 1
ATOM 788 C C . ALA A 1 104 ? -5.225 8.263 2.216 1.00 93.81 104 ALA A C 1
ATOM 790 O O . ALA A 1 104 ? -5.003 8.861 1.168 1.00 93.81 104 ALA A O 1
ATOM 791 N N . VAL A 1 105 ? -4.320 8.209 3.200 1.00 92.50 105 VAL A N 1
ATOM 792 C CA . VAL A 1 105 ? -3.003 8.860 3.114 1.00 92.50 105 VAL A CA 1
ATOM 793 C C . VAL A 1 105 ? -2.111 8.157 2.090 1.00 92.50 105 VAL A C 1
ATOM 795 O O . VAL A 1 105 ? -1.4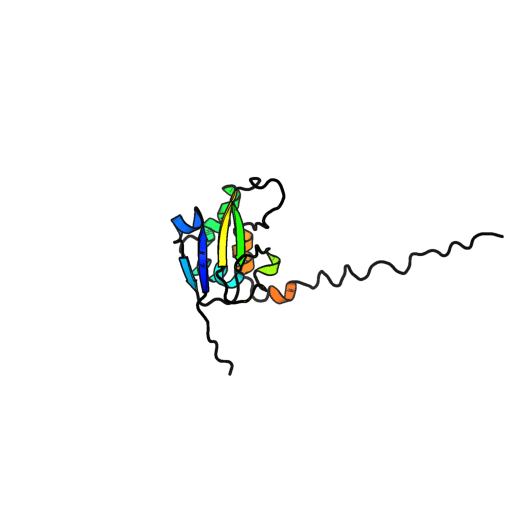13 8.838 1.344 1.00 92.50 105 VAL A O 1
ATOM 798 N N . LEU A 1 106 ? -2.157 6.821 2.017 1.00 93.12 106 LEU A N 1
ATOM 799 C CA . LEU A 1 106 ? -1.429 6.047 1.004 1.00 93.12 106 LEU A CA 1
ATOM 800 C C . LEU A 1 106 ? -1.859 6.432 -0.411 1.00 93.12 106 LEU A C 1
ATOM 802 O O . LEU A 1 106 ? -1.008 6.699 -1.258 1.00 93.12 106 LEU A O 1
ATOM 806 N N . VAL A 1 107 ? -3.170 6.507 -0.645 1.00 93.94 107 VAL A N 1
ATOM 807 C CA . VAL A 1 107 ? -3.728 6.932 -1.932 1.00 93.94 107 VAL A CA 1
ATOM 808 C C . VAL A 1 107 ? -3.309 8.368 -2.233 1.00 93.94 107 VAL A C 1
ATOM 810 O O . VAL A 1 107 ? -2.634 8.598 -3.234 1.00 93.94 107 VAL A O 1
ATOM 813 N N . ALA A 1 108 ? -3.610 9.324 -1.352 1.00 91.31 108 ALA A N 1
ATOM 814 C CA . ALA A 1 108 ? -3.322 10.738 -1.592 1.00 91.31 108 ALA A CA 1
ATOM 815 C C . ALA A 1 108 ? -1.829 10.999 -1.868 1.00 91.31 108 ALA A C 1
ATOM 817 O O . ALA A 1 108 ? -1.484 11.681 -2.833 1.00 91.31 108 ALA A O 1
ATOM 818 N N . ALA A 1 109 ? -0.929 10.398 -1.081 1.00 88.44 109 ALA A N 1
ATOM 819 C CA . ALA A 1 109 ? 0.515 10.541 -1.271 1.00 88.44 109 ALA A CA 1
ATOM 820 C C . ALA A 1 109 ? 1.009 9.949 -2.604 1.00 88.44 109 ALA A C 1
ATOM 822 O O . ALA A 1 109 ? 2.015 10.412 -3.147 1.00 88.44 109 ALA A O 1
ATOM 823 N N . SER A 1 110 ? 0.307 8.950 -3.147 1.00 88.25 110 SER A N 1
ATOM 824 C CA . SER A 1 110 ? 0.664 8.307 -4.414 1.00 88.25 110 SER A CA 1
ATOM 825 C C . SER A 1 110 ? 0.382 9.182 -5.642 1.00 88.25 110 SER A C 1
ATOM 827 O O . SER A 1 110 ? 1.125 9.113 -6.624 1.00 88.25 110 SER A O 1
ATOM 829 N N . PHE A 1 111 ? -0.620 10.064 -5.575 1.00 85.69 111 PHE A N 1
ATOM 830 C CA . PHE A 1 111 ? -1.018 10.914 -6.701 1.00 85.69 111 PHE A CA 1
ATOM 831 C C . PHE A 1 111 ? -0.255 12.236 -6.795 1.00 85.69 111 PHE A C 1
ATOM 833 O O . PHE A 1 111 ? -0.185 12.787 -7.890 1.00 85.69 111 PHE A O 1
ATOM 840 N N . ILE A 1 112 ? 0.355 12.720 -5.707 1.00 78.81 112 ILE A N 1
ATOM 841 C CA . ILE A 1 112 ? 1.090 13.995 -5.699 1.00 78.81 112 ILE A CA 1
ATOM 842 C C . ILE A 1 112 ? 2.434 13.834 -6.441 1.00 78.81 112 ILE A C 1
ATOM 844 O O . ILE A 1 112 ? 3.350 13.161 -5.934 1.00 78.81 112 ILE A O 1
ATOM 848 N N . PRO A 1 113 ? 2.601 14.443 -7.632 1.00 62.97 113 PRO A N 1
ATOM 849 C CA . PRO A 1 113 ? 3.883 14.470 -8.329 1.00 62.97 113 PRO A CA 1
ATOM 850 C C . PRO A 1 113 ? 4.862 15.339 -7.529 1.00 62.97 113 PRO A C 1
ATOM 852 O O . PRO A 1 113 ? 4.480 16.379 -7.006 1.00 62.97 113 PRO A O 1
ATOM 855 N N . GLY A 1 114 ? 6.122 14.922 -7.397 1.00 56.16 114 GLY A N 1
ATOM 856 C CA . GLY A 1 114 ? 7.144 15.765 -6.760 1.00 56.16 114 GLY A CA 1
ATOM 857 C C . GLY A 1 114 ? 7.120 15.840 -5.227 1.00 56.16 114 GLY A C 1
ATOM 858 O O . GLY A 1 114 ? 7.867 16.633 -4.670 1.00 56.16 114 GLY A O 1
ATOM 859 N N . ALA A 1 115 ? 6.358 14.992 -4.519 1.00 53.44 115 ALA A N 1
ATOM 860 C CA . ALA A 1 115 ? 6.408 14.922 -3.046 1.00 53.44 115 ALA A CA 1
ATOM 861 C C . ALA A 1 115 ? 7.833 14.699 -2.475 1.00 53.44 115 ALA A C 1
ATOM 863 O O . ALA A 1 115 ? 8.109 15.099 -1.350 1.00 53.44 115 ALA A O 1
ATOM 864 N N . GLN A 1 116 ? 8.754 14.141 -3.272 1.00 51.78 116 GLN A N 1
ATOM 865 C CA . GLN A 1 116 ? 10.187 14.038 -2.965 1.00 51.78 116 GLN A CA 1
ATOM 866 C C . GLN A 1 116 ? 10.856 15.406 -2.691 1.00 51.78 116 GLN A C 1
ATOM 868 O O . GLN A 1 116 ? 11.769 15.475 -1.875 1.00 51.78 116 GLN A O 1
ATOM 873 N N . PHE A 1 117 ? 10.392 16.497 -3.317 1.00 48.28 117 PHE A N 1
ATOM 874 C CA . PHE A 1 117 ? 10.934 17.852 -3.112 1.00 48.28 117 PHE A CA 1
ATOM 875 C C . PHE A 1 117 ? 10.427 18.537 -1.839 1.00 48.28 117 PHE A C 1
ATOM 877 O O . PHE A 1 117 ? 11.023 19.513 -1.394 1.00 48.28 117 PHE A O 1
ATOM 884 N N . LEU A 1 118 ? 9.344 18.041 -1.241 1.00 51.94 118 LEU A N 1
ATOM 885 C CA . LEU A 1 118 ? 8.764 18.633 -0.032 1.00 51.94 118 LEU A CA 1
ATOM 886 C C . LEU A 1 118 ? 9.251 17.946 1.257 1.00 51.94 118 LEU A C 1
ATOM 888 O O . LEU A 1 118 ? 8.918 18.397 2.350 1.00 51.94 118 LEU A O 1
ATOM 892 N N . ALA A 1 119 ? 10.033 16.866 1.144 1.00 55.75 119 ALA A N 1
ATOM 893 C CA . ALA A 1 119 ? 10.312 15.951 2.248 1.00 55.75 119 ALA A CA 1
ATOM 894 C C . ALA A 1 119 ? 11.534 16.284 3.136 1.00 55.75 119 ALA A C 1
ATOM 896 O O . ALA A 1 119 ? 11.661 15.642 4.177 1.00 55.75 119 ALA A O 1
ATOM 897 N N . PRO A 1 120 ? 12.394 17.288 2.846 1.00 51.69 120 PRO A N 1
ATOM 898 C CA . PRO A 1 120 ? 13.076 17.932 3.971 1.00 51.69 120 PRO A CA 1
ATOM 899 C C . PRO A 1 120 ? 13.337 19.432 3.756 1.00 51.69 120 PRO A C 1
ATOM 901 O O . PRO A 1 120 ? 14.481 19.859 3.644 1.00 51.69 120 PRO A O 1
ATOM 904 N N . ILE A 1 121 ? 12.295 20.265 3.798 1.00 55.16 121 ILE A N 1
ATOM 905 C CA . ILE A 1 121 ? 12.479 21.659 4.265 1.00 55.16 121 ILE A CA 1
ATOM 906 C C . ILE A 1 121 ? 12.354 21.726 5.807 1.00 55.16 121 ILE A C 1
ATOM 908 O O . ILE A 1 121 ? 12.782 22.686 6.436 1.00 55.16 121 ILE A O 1
ATOM 912 N N . GLY A 1 122 ? 11.841 20.667 6.452 1.00 53.88 122 GLY A N 1
ATOM 913 C CA . GLY A 1 122 ? 11.580 20.644 7.898 1.00 53.88 122 GLY A CA 1
ATOM 914 C C . GLY A 1 122 ? 12.739 20.217 8.808 1.00 53.88 122 GLY A C 1
ATOM 915 O O . GLY A 1 122 ? 12.713 20.551 9.987 1.00 53.88 122 GLY A O 1
ATOM 916 N N . ILE A 1 123 ? 13.761 19.506 8.311 1.00 51.72 123 ILE A N 1
ATOM 917 C CA . ILE A 1 123 ? 14.859 19.008 9.172 1.00 51.72 123 ILE A CA 1
ATOM 918 C C . ILE A 1 123 ? 15.983 20.047 9.334 1.00 51.72 123 ILE A C 1
ATOM 920 O O . ILE A 1 123 ? 16.635 20.085 10.376 1.00 51.72 123 ILE A O 1
ATOM 924 N N . SER A 1 124 ? 16.179 20.960 8.376 1.00 52.69 124 SER A N 1
ATOM 925 C CA . SER A 1 124 ? 17.222 21.993 8.488 1.00 52.69 124 SER A CA 1
ATOM 926 C C . SER A 1 124 ? 16.916 23.069 9.538 1.00 52.69 124 SER A C 1
ATOM 928 O O . SER A 1 124 ? 17.843 23.710 10.023 1.00 52.69 124 SER A O 1
ATOM 930 N N . MET A 1 125 ? 15.654 23.240 9.955 1.00 57.19 125 MET A N 1
ATOM 931 C CA . MET A 1 125 ? 15.293 24.235 10.975 1.00 57.19 125 MET A CA 1
ATOM 932 C C . MET A 1 125 ? 15.434 23.744 12.424 1.00 57.19 125 MET A C 1
ATOM 934 O O . MET A 1 125 ? 15.441 24.569 13.331 1.00 57.19 125 MET A O 1
ATOM 938 N N . MET A 1 126 ? 15.598 22.438 12.675 1.00 57.22 126 MET A N 1
ATOM 939 C CA . MET A 1 126 ? 15.767 21.924 14.048 1.00 57.22 126 MET A CA 1
ATOM 940 C C . MET A 1 126 ? 17.232 21.810 14.499 1.00 57.22 126 MET A C 1
ATOM 942 O O . MET A 1 126 ? 17.481 21.663 15.691 1.00 57.22 126 MET A O 1
ATOM 946 N N . VAL A 1 127 ? 18.206 21.931 13.588 1.00 56.47 127 VAL A N 1
ATOM 947 C CA . VAL A 1 127 ? 19.649 21.910 13.926 1.00 56.47 127 VAL A CA 1
ATOM 948 C C . VAL A 1 127 ? 20.186 23.314 14.280 1.00 56.47 127 VAL A C 1
ATOM 950 O O . VAL A 1 127 ? 21.303 23.453 14.762 1.00 56.47 127 VAL A O 1
ATOM 953 N N . GLY A 1 128 ? 19.381 24.370 14.117 1.00 53.47 128 GLY A N 1
ATOM 954 C CA . GLY A 1 128 ? 19.759 25.761 14.410 1.00 53.47 128 GLY A CA 1
ATOM 955 C C . GLY A 1 128 ? 19.470 26.253 15.836 1.00 53.47 128 GLY A C 1
ATOM 956 O O . GLY A 1 128 ? 19.352 27.459 16.037 1.00 53.47 128 GLY A O 1
ATOM 957 N N . GLY A 1 129 ? 19.298 25.363 16.817 1.00 61.97 129 GLY A N 1
ATOM 958 C CA . GLY A 1 129 ? 19.124 25.737 18.225 1.00 61.97 129 GLY A CA 1
ATOM 959 C C . GLY A 1 129 ? 20.415 25.564 19.030 1.00 61.97 129 GLY A C 1
ATOM 960 O O . GLY A 1 129 ? 21.113 24.584 18.832 1.00 61.97 129 GLY A O 1
ATOM 961 N N . VAL A 1 130 ? 20.659 26.472 19.984 1.00 56.25 130 VAL A N 1
ATOM 962 C CA . VAL A 1 130 ? 21.609 26.396 21.123 1.00 56.25 130 VAL A CA 1
ATOM 963 C C . VAL A 1 130 ? 23.084 26.802 20.928 1.00 56.25 130 VAL A C 1
ATOM 965 O O . VAL A 1 130 ? 23.979 25.986 21.092 1.00 56.25 130 VAL A O 1
ATOM 968 N N . VAL A 1 131 ? 23.378 28.105 20.763 1.00 51.28 131 VAL A N 1
ATOM 969 C CA . VAL A 1 131 ? 24.679 28.645 21.256 1.00 51.28 131 VAL A CA 1
ATOM 970 C C . VAL A 1 131 ? 24.595 29.990 22.002 1.00 51.28 131 VAL A C 1
ATOM 972 O O . VAL A 1 131 ? 25.492 30.281 22.779 1.00 51.28 131 VAL A O 1
ATOM 975 N N . GLN A 1 132 ? 23.541 30.810 21.897 1.00 59.69 132 GLN A N 1
ATOM 976 C CA . GLN A 1 132 ? 23.569 32.152 22.527 1.00 59.69 132 GLN A CA 1
ATOM 977 C C . GLN A 1 132 ? 22.599 32.366 23.690 1.00 59.69 132 GLN A C 1
ATOM 979 O O . GLN A 1 132 ? 21.970 33.411 23.810 1.00 59.69 132 GLN A O 1
ATOM 984 N N . MET A 1 133 ? 22.521 31.392 24.597 1.00 57.03 133 MET A N 1
ATOM 985 C CA . MET A 1 133 ? 21.985 31.645 25.939 1.00 57.03 133 MET A CA 1
ATOM 986 C C . MET A 1 133 ? 22.739 30.865 27.024 1.00 57.03 133 MET A C 1
ATOM 988 O O . MET A 1 133 ? 22.162 30.355 27.975 1.00 57.03 133 MET A O 1
ATOM 992 N N . LEU A 1 134 ? 24.066 30.799 26.886 1.00 53.31 134 LEU A N 1
ATOM 993 C CA . LEU A 1 134 ? 24.950 30.729 28.044 1.00 53.31 134 LEU A CA 1
ATOM 994 C C . LEU A 1 134 ? 25.217 32.172 28.459 1.00 53.31 134 LEU A C 1
ATOM 996 O O . LEU A 1 134 ? 26.125 32.818 27.945 1.00 53.31 134 LEU A O 1
ATOM 1000 N N . SER A 1 135 ? 24.384 32.695 29.355 1.00 53.34 135 SER A N 1
ATOM 1001 C CA . SER A 1 135 ? 24.778 33.822 30.190 1.00 53.34 135 SER A CA 1
ATOM 1002 C C . SER A 1 135 ? 26.120 33.470 30.841 1.00 53.34 135 SER A C 1
ATOM 1004 O O . SER A 1 135 ? 26.145 32.528 31.641 1.00 53.34 135 SER A O 1
ATOM 1006 N N . PRO A 1 136 ? 27.233 34.173 30.573 1.00 46.28 136 PRO A N 1
ATOM 1007 C CA . PRO A 1 136 ? 28.285 34.182 31.563 1.00 46.28 136 PRO A CA 1
ATOM 1008 C C . PRO A 1 136 ? 27.670 34.887 32.774 1.00 46.28 136 PRO A C 1
ATOM 1010 O O . PRO A 1 136 ? 27.399 36.080 32.726 1.00 46.28 136 PRO A O 1
ATOM 1013 N N . GLN A 1 137 ? 27.355 34.136 33.826 1.00 55.03 137 GLN A N 1
ATOM 1014 C CA . GLN A 1 137 ? 27.359 34.689 35.173 1.00 55.03 137 GLN A CA 1
ATOM 1015 C C . GLN A 1 137 ? 28.831 34.932 35.510 1.00 55.03 137 GLN A C 1
ATOM 1017 O O . GLN A 1 137 ? 29.575 33.955 35.625 1.00 55.03 137 GLN A O 1
ATOM 1022 N N . PRO A 1 138 ? 29.298 36.180 35.667 1.00 54.72 138 PRO A N 1
ATOM 1023 C CA . PRO A 1 138 ? 30.511 36.418 36.416 1.00 54.72 138 PRO A CA 1
ATOM 1024 C C . PRO A 1 138 ? 30.160 36.187 37.885 1.00 54.72 138 PRO A C 1
ATOM 1026 O O . PRO A 1 138 ? 29.364 36.910 38.486 1.00 54.72 138 PRO A O 1
ATOM 1029 N N . SER A 1 139 ? 30.727 35.118 38.428 1.00 46.50 139 SER A N 1
ATOM 1030 C CA . SER A 1 139 ? 30.927 34.897 39.854 1.00 46.50 139 SER A CA 1
ATOM 1031 C C . SER A 1 139 ? 31.534 36.152 40.494 1.00 46.50 139 SER A C 1
ATOM 1033 O O . SER A 1 139 ? 32.393 36.794 39.892 1.00 46.50 139 SER A O 1
ATOM 1035 N N . GLY A 1 140 ? 31.067 36.512 41.689 1.00 55.53 140 GLY A N 1
ATOM 1036 C CA . GLY A 1 140 ? 31.442 37.753 42.365 1.00 55.53 140 GLY A CA 1
ATOM 1037 C C . GLY A 1 140 ? 32.924 37.886 42.727 1.00 55.53 140 GLY A C 1
ATOM 1038 O O . GLY A 1 140 ? 33.613 36.887 42.925 1.00 55.53 140 GLY A O 1
ATOM 1039 N N . LEU A 1 141 ? 33.369 39.140 42.819 1.00 41.00 141 LEU A N 1
ATOM 1040 C CA . LEU A 1 141 ? 33.878 39.841 44.009 1.00 41.00 141 LEU A CA 1
ATOM 1041 C C . LEU A 1 141 ? 33.787 41.350 43.741 1.00 41.00 141 LEU A C 1
ATOM 1043 O O . LEU A 1 141 ? 34.064 41.750 42.588 1.00 41.00 141 LEU A O 1
#

Organism: NCBI:txid1005043

Foldseek 3Di:
DDPLPQQWAWEAEDDPRCVQFNGIDTDSDFFQLQVLQCSVVPTPCLLVCLVCVVVVQKWKFKDFAPDTDELLCRVVSGDRGHIYIYIDGHPPDDPCPHHTGRSNSSNVSSPDPPVVVVNPPPPVVVVPDDDPPPDPPPDDD

Sequence (141 aa):
MAAFNHSLRTVRLYGKLGHLFGRVHQLAVETPKEAIKALSVILPGFEQFMLQSQSKGLTFAVFNGANNIGKDELASAYGSQDIRIAPVIIGSKRGGLFQTIIGAVLVAASFIPGAQFLAPIGISMMVGGVVQMLSPQPSGL

InterPro domains:
  IPR010654 Bacteriophage lambda tail assembly I [PF06805] (10-89)

pLDDT: mean 81.64, std 18.44, range [34.88, 98.31]

Radius of gyration: 20.56 Å; chains: 1; bounding box: 48×51×68 Å

Secondary structure (DSSP, 8-state):
--------EEEEE-HHHHHHH-SEEEE--SSHHHHHHHHHHHSTTHHHHHHTTGGGTEEEEEEETTEEE-GGGTTT--SSSPEEEEEEETT--TT--S--EEHHHHHHHHH-TTGGGGTTSSSTTTSS--SS---------